Protein AF-A0AAD8F9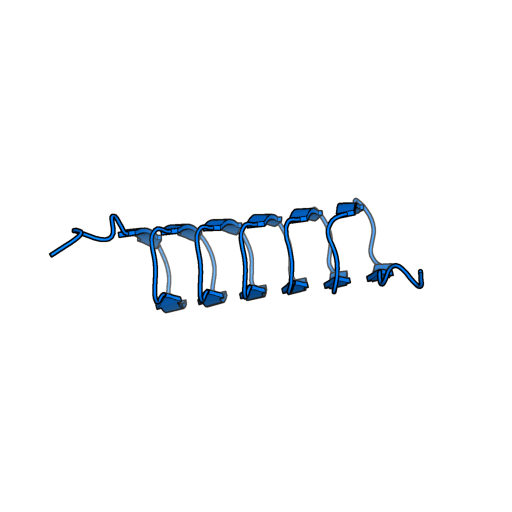I2-F1 (afdb_monomer_lite)

Secondary structure (DSSP, 8-state):
-----EEEEESS-EEEEE-S-EEEEESS-EEEEE-S-EEEEE-S-EEEEE-SSEEEEE-SSEEEEE-SSEEEEE-SSEEEEE-SS-EEEE-SS-EEEE----

Structure (mmCIF, N/CA/C/O backbone):
data_AF-A0AAD8F9I2-F1
#
_entry.id   AF-A0AAD8F9I2-F1
#
loop_
_atom_site.group_PDB
_atom_site.id
_atom_site.type_symbol
_atom_site.label_atom_id
_atom_site.label_alt_id
_atom_site.label_comp_id
_atom_site.label_asym_id
_atom_site.label_entity_id
_atom_site.label_seq_id
_atom_site.pdbx_PDB_ins_code
_atom_site.Cartn_x
_atom_site.Cartn_y
_atom_site.Cartn_z
_atom_site.occupancy
_atom_site.B_iso_or_equiv
_atom_site.auth_seq_id
_atom_site.auth_comp_id
_atom_site.auth_asym_id
_atom_site.auth_atom_id
_atom_site.pdbx_PDB_model_num
ATOM 1 N N . MET A 1 1 ? 2.821 3.416 28.494 1.00 35.88 1 MET A N 1
ATOM 2 C CA . MET A 1 1 ? 3.726 3.821 27.404 1.00 35.88 1 MET A CA 1
ATOM 3 C C . MET A 1 1 ? 3.890 2.593 26.536 1.00 35.88 1 MET A C 1
ATOM 5 O O . MET A 1 1 ? 4.746 1.776 26.844 1.00 35.88 1 MET A O 1
ATOM 9 N N . ASN A 1 2 ? 2.994 2.395 25.565 1.00 44.94 2 ASN A N 1
ATOM 10 C CA . ASN A 1 2 ? 3.290 1.454 24.492 1.00 44.94 2 ASN A CA 1
ATOM 11 C C . ASN A 1 2 ? 4.401 2.112 23.682 1.00 44.94 2 ASN A C 1
ATOM 13 O O . ASN A 1 2 ? 4.282 3.266 23.277 1.00 44.94 2 ASN A O 1
ATOM 17 N N . THR A 1 3 ? 5.540 1.446 23.604 1.00 46.03 3 THR A N 1
ATOM 18 C CA . THR A 1 3 ? 6.597 1.802 22.669 1.00 46.03 3 THR A CA 1
ATOM 19 C C . THR A 1 3 ? 6.100 1.392 21.293 1.00 46.03 3 THR A C 1
ATOM 21 O O . THR A 1 3 ? 6.241 0.232 20.932 1.00 46.03 3 THR A O 1
ATOM 24 N N . GLU A 1 4 ? 5.454 2.323 20.594 1.00 64.50 4 GLU A N 1
ATOM 25 C CA . GLU A 1 4 ? 5.135 2.211 19.167 1.00 64.50 4 GLU A CA 1
ATOM 26 C C . GLU A 1 4 ? 6.450 1.898 18.429 1.00 64.50 4 GLU A C 1
ATOM 28 O O . GLU A 1 4 ? 7.381 2.713 18.432 1.00 64.50 4 GLU A O 1
ATOM 33 N N . GLU A 1 5 ? 6.591 0.685 17.893 1.00 65.56 5 GLU A N 1
ATOM 34 C CA . GLU A 1 5 ? 7.799 0.268 17.183 1.00 65.56 5 GLU A CA 1
ATOM 35 C C . GLU A 1 5 ? 7.717 0.779 15.741 1.00 65.56 5 GLU A C 1
ATOM 37 O O . GLU A 1 5 ? 6.972 0.265 14.910 1.00 65.56 5 GLU A O 1
ATOM 42 N N . VAL A 1 6 ? 8.466 1.845 15.461 1.00 70.12 6 VAL A N 1
ATOM 43 C CA . VAL A 1 6 ? 8.559 2.450 14.130 1.00 70.12 6 VAL A CA 1
ATOM 44 C C . VAL A 1 6 ? 9.924 2.114 13.540 1.00 70.12 6 VAL A C 1
ATOM 46 O O . VAL A 1 6 ? 10.956 2.583 14.029 1.00 70.12 6 VAL A O 1
ATOM 49 N N . ILE A 1 7 ? 9.938 1.303 12.482 1.00 75.75 7 ILE A N 1
ATOM 50 C CA . ILE A 1 7 ? 11.153 0.903 11.763 1.00 75.75 7 ILE A CA 1
ATOM 51 C C . ILE A 1 7 ? 11.125 1.551 10.384 1.00 75.75 7 ILE A C 1
ATOM 53 O O . ILE A 1 7 ? 10.303 1.212 9.535 1.00 75.75 7 ILE A O 1
ATOM 57 N N . VAL A 1 8 ? 12.050 2.479 10.148 1.00 72.44 8 VAL A N 1
ATOM 58 C CA . VAL A 1 8 ? 12.123 3.243 8.899 1.00 72.44 8 VAL A CA 1
ATOM 59 C C . VAL A 1 8 ? 13.521 3.129 8.301 1.00 72.44 8 VAL A C 1
ATOM 61 O O . VAL A 1 8 ? 14.515 3.453 8.954 1.00 72.44 8 VAL A O 1
ATOM 64 N N . MET A 1 9 ? 13.598 2.689 7.045 1.00 76.94 9 MET A N 1
ATOM 65 C CA . MET A 1 9 ? 14.825 2.662 6.248 1.00 76.94 9 MET A CA 1
ATOM 66 C C . MET A 1 9 ? 14.650 3.552 5.018 1.00 76.94 9 MET A C 1
ATOM 68 O O . MET A 1 9 ? 13.865 3.240 4.124 1.00 76.94 9 MET A O 1
ATOM 72 N N . ILE A 1 10 ? 15.388 4.662 4.988 1.00 74.69 10 ILE A 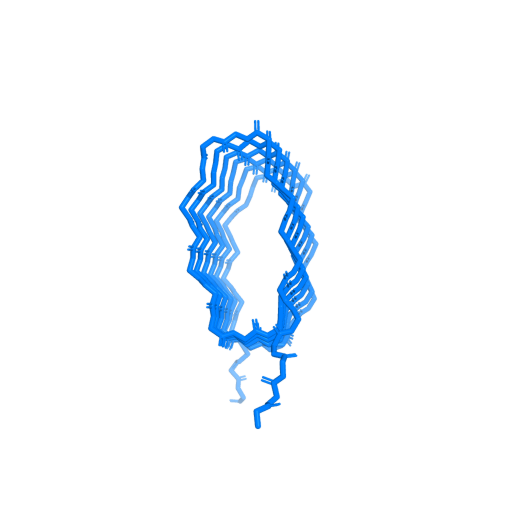N 1
ATOM 73 C CA . ILE A 1 10 ? 15.318 5.684 3.942 1.00 74.69 10 ILE A CA 1
ATOM 74 C C . ILE A 1 10 ? 16.728 5.938 3.400 1.00 74.69 10 ILE A C 1
ATOM 76 O O . ILE A 1 10 ? 17.652 6.184 4.176 1.00 74.69 10 ILE A O 1
ATOM 80 N N . THR A 1 11 ? 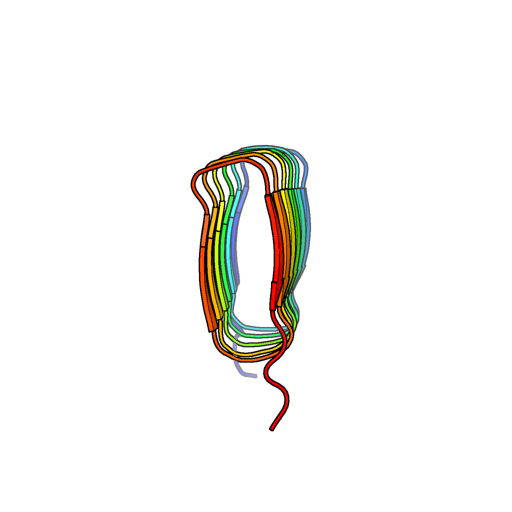16.893 5.916 2.076 1.00 74.38 11 THR A N 1
ATOM 81 C CA . THR A 1 11 ? 18.174 6.225 1.404 1.00 74.38 11 THR A CA 1
ATOM 82 C C . THR A 1 11 ? 18.176 7.563 0.653 1.00 74.38 11 THR A C 1
ATOM 84 O O . THR A 1 11 ? 19.149 7.873 -0.031 1.00 74.38 11 THR A O 1
ATOM 87 N N . VAL A 1 12 ? 17.099 8.347 0.759 1.00 73.44 12 VAL A N 1
ATOM 88 C CA . VAL A 1 12 ? 16.820 9.557 -0.043 1.00 73.44 12 VAL A CA 1
ATOM 89 C C . VAL A 1 12 ? 16.053 10.614 0.766 1.00 73.44 12 VAL A C 1
ATOM 91 O O . VAL A 1 12 ? 15.754 10.409 1.938 1.00 73.44 12 VAL A O 1
ATOM 94 N N . GLU A 1 13 ? 15.719 11.754 0.162 1.00 69.50 13 GLU A N 1
ATOM 95 C CA . GLU A 1 13 ? 14.811 12.726 0.779 1.00 69.50 13 GLU A CA 1
ATOM 96 C C . GLU A 1 13 ? 13.371 12.198 0.789 1.00 69.50 13 GLU A C 1
ATOM 98 O O . GLU A 1 13 ? 12.841 11.774 -0.238 1.00 69.50 13 GLU A O 1
ATOM 103 N N . VAL A 1 14 ? 12.739 12.216 1.963 1.00 68.31 14 VAL A N 1
ATOM 104 C CA . VAL A 1 14 ? 11.376 11.718 2.172 1.00 68.31 14 VAL A CA 1
ATOM 105 C C . VAL A 1 14 ? 10.674 12.595 3.201 1.00 68.31 14 VAL A C 1
ATOM 107 O O . VAL A 1 14 ? 11.280 13.008 4.193 1.00 68.31 14 VAL A O 1
ATOM 110 N N . ILE A 1 15 ? 9.381 12.838 2.993 1.00 72.06 15 ILE A N 1
ATOM 111 C CA . ILE A 1 15 ? 8.496 13.409 4.009 1.00 72.06 15 ILE A CA 1
ATOM 112 C C . ILE A 1 15 ? 7.601 12.286 4.534 1.00 72.06 15 ILE A C 1
ATOM 114 O O . ILE A 1 15 ? 6.797 11.737 3.785 1.00 72.06 15 ILE A O 1
ATOM 118 N N . VAL A 1 16 ? 7.741 11.949 5.819 1.00 68.31 16 VAL A N 1
ATOM 119 C CA . VAL A 1 16 ? 6.960 10.893 6.479 1.00 68.31 16 VAL A CA 1
ATOM 120 C C . VAL A 1 16 ? 6.262 11.446 7.717 1.00 68.31 16 VAL A C 1
ATOM 122 O O . VAL A 1 16 ? 6.893 12.098 8.550 1.00 68.31 16 VAL A O 1
ATOM 125 N N . MET A 1 17 ? 4.975 11.139 7.864 1.00 69.81 17 MET A N 1
ATOM 126 C CA . MET A 1 17 ? 4.220 11.304 9.106 1.00 69.81 17 MET A CA 1
ATOM 127 C C . MET A 1 17 ? 3.616 9.953 9.495 1.00 69.81 17 MET A C 1
ATOM 129 O O . MET A 1 17 ? 2.853 9.386 8.718 1.00 69.81 17 MET A O 1
ATOM 133 N N . ILE A 1 18 ? 3.983 9.445 10.672 1.00 69.88 18 ILE A N 1
ATOM 134 C CA . ILE A 1 18 ? 3.539 8.158 11.222 1.00 69.88 18 ILE A CA 1
ATOM 135 C C . ILE A 1 18 ? 2.966 8.414 12.616 1.00 69.88 18 ILE A C 1
ATOM 137 O O . ILE A 1 18 ? 3.625 9.085 13.416 1.00 69.88 18 ILE A O 1
ATOM 141 N N . THR A 1 19 ? 1.770 7.898 12.907 1.00 68.81 19 THR A N 1
ATOM 142 C CA . THR A 1 19 ? 1.161 8.015 14.245 1.00 68.81 19 THR A CA 1
ATOM 143 C C . THR A 1 19 ? 1.098 6.712 15.042 1.00 68.81 19 THR A C 1
ATOM 145 O O . THR A 1 19 ? 0.904 6.810 16.250 1.00 68.81 19 THR A O 1
ATOM 148 N N . GLU A 1 20 ? 1.325 5.544 14.423 1.00 74.81 20 GLU A N 1
ATOM 149 C CA . GLU A 1 20 ? 1.321 4.222 15.087 1.00 74.81 20 GLU A CA 1
ATOM 150 C C . GLU A 1 20 ? 2.480 3.291 14.629 1.00 74.81 20 GLU A C 1
ATOM 152 O O . GLU A 1 20 ? 3.421 3.747 13.978 1.00 74.81 20 GLU A O 1
ATOM 157 N N . GLU A 1 21 ? 2.450 1.997 14.984 1.00 69.19 21 GLU A N 1
ATOM 158 C CA . GLU A 1 21 ? 3.417 0.951 14.591 1.00 69.19 21 GLU A CA 1
ATOM 159 C C . GLU A 1 21 ? 3.564 0.823 13.066 1.00 69.19 21 GLU A C 1
ATOM 161 O O . GLU A 1 21 ? 2.650 0.395 12.370 1.00 69.19 21 GLU A O 1
ATOM 166 N N . VAL A 1 22 ? 4.736 1.129 12.508 1.00 69.19 22 VAL A N 1
ATOM 167 C CA . VAL A 1 22 ? 4.922 1.110 11.049 1.00 69.19 22 VAL A CA 1
ATOM 168 C C . VAL A 1 22 ? 6.294 0.569 10.672 1.00 69.19 22 VAL A C 1
ATOM 170 O O . VAL A 1 22 ? 7.316 0.943 11.253 1.00 69.19 22 VAL A O 1
ATOM 173 N N . ILE A 1 23 ? 6.320 -0.258 9.625 1.00 74.06 23 ILE A N 1
ATOM 174 C CA . ILE A 1 23 ? 7.539 -0.668 8.929 1.00 74.06 23 ILE A CA 1
ATOM 175 C C . ILE A 1 23 ? 7.540 -0.037 7.535 1.00 74.06 23 ILE A C 1
ATOM 177 O O . ILE A 1 23 ? 6.693 -0.358 6.702 1.00 74.06 23 ILE A O 1
ATOM 181 N N . VAL A 1 24 ? 8.513 0.836 7.265 1.00 71.81 24 VAL A N 1
ATOM 182 C CA . VAL A 1 24 ? 8.666 1.494 5.958 1.00 71.81 24 VAL A CA 1
ATOM 183 C C . VAL A 1 24 ? 10.064 1.280 5.385 1.00 71.81 24 VAL A C 1
ATOM 185 O O . VAL A 1 24 ? 11.072 1.524 6.055 1.00 71.81 24 VAL A O 1
ATOM 188 N N . MET A 1 25 ? 10.126 0.904 4.109 1.00 75.12 25 MET A N 1
ATOM 189 C CA . MET A 1 25 ? 11.343 0.907 3.299 1.00 75.12 25 MET A CA 1
ATOM 190 C C . MET A 1 25 ? 11.141 1.769 2.049 1.00 75.12 25 MET A C 1
ATOM 192 O O . MET A 1 25 ? 10.239 1.498 1.257 1.00 75.12 25 MET A O 1
ATOM 196 N N . ILE A 1 26 ? 11.978 2.798 1.880 1.00 74.44 26 ILE A N 1
ATOM 197 C CA . ILE A 1 26 ? 11.888 3.766 0.776 1.00 74.44 26 ILE A CA 1
ATOM 198 C C . ILE A 1 26 ? 13.257 3.930 0.119 1.00 74.44 26 ILE A C 1
ATOM 200 O O . ILE A 1 26 ? 14.224 4.300 0.796 1.00 74.44 26 ILE A O 1
ATOM 204 N N . THR A 1 27 ? 13.333 3.716 -1.199 1.00 70.88 27 THR A N 1
ATOM 205 C CA . THR A 1 27 ? 14.593 3.876 -1.948 1.00 70.88 27 THR A CA 1
ATOM 206 C C . THR A 1 27 ? 14.657 5.092 -2.879 1.00 70.88 27 THR A C 1
ATOM 208 O O . THR A 1 27 ? 15.770 5.468 -3.248 1.00 70.88 27 THR A O 1
ATOM 211 N N . ARG A 1 28 ? 13.530 5.745 -3.219 1.00 71.62 28 ARG A N 1
ATOM 212 C CA . ARG A 1 28 ? 13.438 6.999 -4.016 1.00 71.62 28 ARG A CA 1
ATOM 213 C C . ARG A 1 28 ? 12.333 7.923 -3.481 1.00 71.62 28 ARG A C 1
ATOM 215 O O . ARG A 1 28 ? 11.655 7.537 -2.544 1.00 71.62 28 ARG A O 1
ATOM 222 N N . GLY A 1 29 ? 12.291 9.187 -3.915 1.00 67.12 29 GLY A 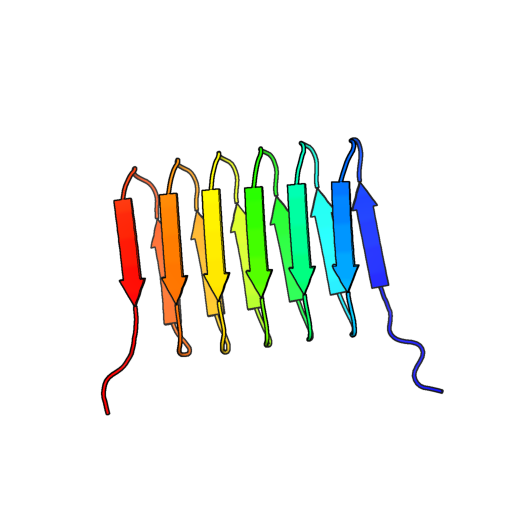N 1
ATOM 223 C CA . GLY A 1 29 ? 11.609 10.280 -3.198 1.00 67.12 29 GLY A CA 1
ATOM 224 C C . GLY A 1 29 ? 10.123 10.029 -2.925 1.00 67.12 29 GLY A C 1
ATOM 225 O O . GLY A 1 29 ? 9.367 9.751 -3.840 1.00 67.12 29 GLY A O 1
ATOM 226 N N . VAL A 1 30 ? 9.679 10.142 -1.671 1.00 68.25 30 VAL A N 1
ATOM 227 C CA . VAL A 1 30 ? 8.308 9.768 -1.276 1.00 68.25 30 VAL A CA 1
ATOM 228 C C . VAL A 1 30 ? 7.690 10.793 -0.333 1.00 68.25 30 VAL A C 1
ATOM 230 O O . VAL A 1 30 ? 8.361 11.362 0.536 1.00 68.25 30 VAL A O 1
ATOM 233 N N . ILE A 1 31 ? 6.379 10.985 -0.476 1.00 72.50 31 ILE A N 1
ATOM 234 C CA . ILE A 1 31 ? 5.532 11.640 0.520 1.00 72.50 31 ILE A CA 1
ATOM 235 C C . ILE A 1 31 ? 4.584 10.587 1.090 1.00 72.50 31 ILE A C 1
ATOM 237 O O . ILE A 1 31 ? 3.767 10.016 0.367 1.00 72.50 31 ILE A O 1
ATOM 241 N N . LEU A 1 32 ? 4.692 10.342 2.393 1.00 69.50 32 LEU A N 1
ATOM 242 C CA . LEU A 1 32 ? 3.958 9.290 3.086 1.00 69.50 32 LEU A CA 1
ATOM 243 C C . LEU A 1 32 ? 3.245 9.840 4.323 1.00 69.50 32 LEU A C 1
ATOM 245 O O . LEU A 1 32 ? 3.862 10.472 5.185 1.00 69.50 32 LEU A O 1
ATOM 249 N N . MET A 1 33 ? 1.952 9.553 4.432 1.00 70.69 33 MET A N 1
ATOM 250 C CA . MET A 1 33 ? 1.155 9.815 5.630 1.00 70.69 33 MET A CA 1
ATOM 251 C C . MET A 1 33 ? 0.454 8.527 6.056 1.00 70.69 33 MET A C 1
ATOM 253 O O . MET A 1 33 ? -0.365 7.997 5.309 1.00 70.69 33 MET A O 1
ATOM 257 N N . ILE A 1 34 ? 0.800 8.028 7.241 1.00 72.56 34 ILE A N 1
ATOM 258 C CA . ILE A 1 34 ? 0.277 6.785 7.804 1.00 72.56 34 ILE A CA 1
ATOM 259 C C . ILE A 1 34 ? -0.304 7.064 9.186 1.00 72.56 34 ILE A C 1
ATOM 261 O O . ILE A 1 34 ? 0.406 7.607 10.040 1.00 72.56 34 ILE A O 1
ATOM 265 N N . THR A 1 35 ? -1.559 6.666 9.416 1.00 69.25 35 THR A N 1
ATOM 266 C CA . THR A 1 35 ? -2.194 6.848 10.730 1.00 69.25 35 THR A CA 1
ATOM 267 C C . THR A 1 35 ? -2.330 5.593 11.599 1.00 69.25 35 THR A C 1
ATOM 269 O O . THR A 1 35 ? -2.542 5.745 12.796 1.00 69.25 35 THR A O 1
ATOM 272 N N . GLU A 1 36 ? -2.150 4.388 11.052 1.00 73.38 36 GLU A N 1
ATOM 273 C CA . GLU A 1 36 ? -2.275 3.106 11.781 1.00 73.38 36 GLU A CA 1
ATOM 274 C C . GLU A 1 36 ? -1.187 2.086 11.372 1.00 73.38 36 GLU A C 1
ATOM 276 O O . GLU A 1 36 ? -0.193 2.457 10.740 1.00 73.38 36 GLU A O 1
ATOM 281 N N . ARG A 1 37 ? -1.351 0.801 11.736 1.00 67.00 37 ARG A N 1
ATOM 282 C CA . ARG A 1 37 ? -0.372 -0.263 11.471 1.00 67.00 37 ARG A CA 1
ATOM 283 C C . ARG A 1 37 ? -0.139 -0.516 9.994 1.00 67.00 37 ARG A C 1
ATOM 285 O O . ARG A 1 37 ? -1.016 -1.009 9.296 1.00 67.00 37 ARG A O 1
ATOM 292 N N . VAL A 1 38 ? 1.073 -0.283 9.507 1.00 68.25 38 VAL A N 1
ATOM 293 C CA . VAL A 1 38 ? 1.335 -0.388 8.067 1.00 68.25 38 VAL A CA 1
ATOM 294 C C . VAL A 1 38 ? 2.692 -1.005 7.767 1.00 68.25 38 VAL A C 1
ATOM 296 O O . VAL A 1 38 ? 3.695 -0.711 8.419 1.00 68.25 38 VAL A O 1
ATOM 299 N N . ILE A 1 39 ? 2.727 -1.824 6.714 1.00 71.94 39 ILE A N 1
ATOM 300 C CA . ILE A 1 39 ? 3.966 -2.272 6.076 1.00 71.94 39 ILE A CA 1
ATOM 301 C C . ILE A 1 39 ? 4.010 -1.697 4.661 1.00 71.94 39 ILE A C 1
ATOM 303 O O . ILE A 1 39 ? 3.179 -2.036 3.818 1.00 71.94 39 ILE A O 1
ATOM 307 N N . VAL A 1 40 ? 4.992 -0.840 4.392 1.00 69.69 40 VAL A N 1
ATOM 308 C CA . VAL A 1 40 ? 5.162 -0.176 3.093 1.00 69.69 40 VAL A CA 1
ATOM 309 C C . VAL A 1 40 ? 6.563 -0.424 2.544 1.00 69.69 40 VAL A C 1
ATOM 311 O O . VAL A 1 40 ? 7.569 -0.205 3.222 1.00 69.69 40 VAL A O 1
ATOM 314 N N . MET A 1 41 ? 6.622 -0.834 1.280 1.00 73.88 41 MET A N 1
ATOM 315 C CA . MET A 1 41 ? 7.847 -0.904 0.489 1.00 73.88 41 MET A CA 1
ATOM 316 C C . MET A 1 41 ? 7.654 -0.110 -0.803 1.00 73.88 41 MET A C 1
ATOM 318 O O . MET A 1 41 ? 6.790 -0.455 -1.608 1.00 73.88 41 MET A O 1
ATOM 322 N N . ILE A 1 42 ? 8.448 0.946 -0.982 1.00 74.06 42 ILE A N 1
ATOM 323 C CA . ILE A 1 42 ? 8.384 1.838 -2.143 1.00 74.06 42 ILE A CA 1
ATOM 324 C C . ILE A 1 42 ? 9.773 1.968 -2.764 1.00 74.06 42 ILE A C 1
ATOM 326 O O . ILE A 1 42 ? 10.724 2.343 -2.066 1.00 74.06 42 ILE A O 1
ATOM 330 N N . THR A 1 43 ? 9.894 1.696 -4.068 1.00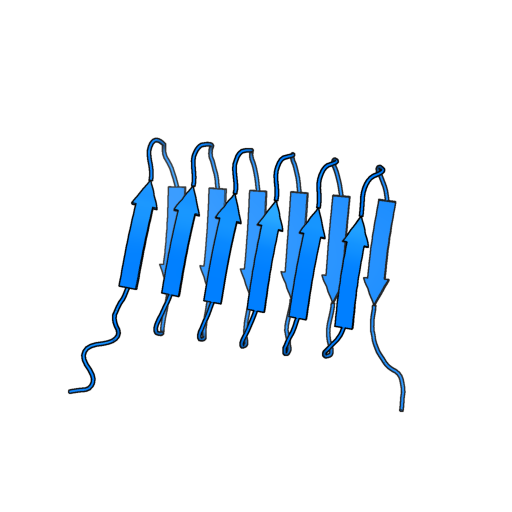 70.88 43 THR A N 1
ATOM 331 C CA . THR A 1 43 ? 11.185 1.823 -4.763 1.00 70.88 43 THR A CA 1
ATOM 332 C C . THR A 1 43 ? 11.353 3.055 -5.649 1.00 70.88 43 THR A C 1
ATOM 334 O O . THR A 1 43 ? 12.497 3.421 -5.923 1.00 70.88 43 THR A O 1
ATOM 337 N N . GLU A 1 44 ? 10.260 3.721 -6.029 1.00 73.94 44 GLU A N 1
ATOM 338 C CA . GLU A 1 44 ? 10.216 4.884 -6.936 1.00 73.94 44 GLU A CA 1
ATOM 339 C C . GLU A 1 44 ? 9.431 6.063 -6.324 1.00 73.94 44 GLU A C 1
ATOM 341 O O . GLU A 1 44 ? 9.140 6.055 -5.126 1.00 73.94 44 GLU A O 1
ATOM 346 N N . GLU A 1 45 ? 9.162 7.124 -7.095 1.00 68.56 45 GLU A N 1
ATOM 347 C CA . GLU A 1 45 ? 8.495 8.320 -6.567 1.00 68.56 45 GLU A CA 1
ATOM 348 C C . GLU A 1 45 ? 7.012 8.093 -6.267 1.00 68.56 45 GLU A C 1
ATOM 350 O O . GLU A 1 45 ? 6.232 7.751 -7.148 1.00 68.56 45 GLU A O 1
ATOM 355 N N . VAL A 1 46 ? 6.583 8.298 -5.020 1.00 68.19 46 VAL A N 1
ATOM 356 C CA . VAL A 1 46 ? 5.208 7.954 -4.622 1.00 68.19 46 VAL A CA 1
ATOM 357 C C . VAL A 1 46 ? 4.617 8.954 -3.640 1.00 68.19 46 VAL A C 1
ATOM 359 O O . VAL A 1 46 ? 5.284 9.434 -2.719 1.00 68.19 46 VAL A O 1
ATOM 362 N N . ILE A 1 47 ? 3.317 9.206 -3.798 1.00 72.69 47 ILE A N 1
ATOM 363 C CA . ILE A 1 47 ? 2.484 9.861 -2.787 1.00 72.69 47 ILE A CA 1
ATOM 364 C C . ILE A 1 47 ? 1.501 8.827 -2.235 1.00 72.69 47 ILE A C 1
ATOM 366 O O . ILE A 1 47 ? 0.622 8.356 -2.956 1.00 72.69 47 ILE A O 1
ATOM 370 N N . VAL A 1 48 ? 1.633 8.485 -0.954 1.00 70.81 48 VAL A N 1
ATOM 371 C CA . VAL A 1 48 ? 0.767 7.507 -0.277 1.00 70.81 48 VAL A CA 1
ATOM 372 C C . VAL A 1 48 ? 0.122 8.123 0.960 1.00 70.81 48 VAL A C 1
ATOM 374 O O . VAL A 1 48 ? 0.791 8.716 1.809 1.00 70.81 48 VAL A O 1
ATOM 377 N N . MET A 1 49 ? -1.187 7.916 1.084 1.00 73.56 49 MET A N 1
ATOM 378 C CA . MET A 1 49 ? -1.957 8.183 2.295 1.00 73.56 49 MET A CA 1
ATOM 379 C C . MET A 1 49 ? -2.679 6.906 2.722 1.00 73.56 49 MET A C 1
ATOM 381 O O . MET A 1 49 ? -3.476 6.361 1.956 1.00 73.56 49 MET A O 1
ATOM 385 N N . ILE A 1 50 ? -2.390 6.437 3.933 1.00 74.06 50 ILE A N 1
ATOM 386 C CA . ILE A 1 50 ? -2.970 5.222 4.507 1.00 74.06 50 ILE A CA 1
ATOM 387 C C . ILE A 1 50 ? -3.550 5.547 5.877 1.00 74.06 50 ILE A C 1
ATOM 389 O O . ILE A 1 50 ? -2.826 6.071 6.728 1.00 74.06 50 ILE A O 1
ATOM 393 N N . THR A 1 51 ? -4.825 5.214 6.098 1.00 69.25 51 THR A N 1
ATOM 394 C CA . THR A 1 51 ? -5.479 5.507 7.382 1.00 69.25 51 THR A CA 1
ATOM 395 C C . THR A 1 51 ? -5.733 4.319 8.308 1.00 69.25 51 THR A C 1
ATOM 397 O O . THR A 1 51 ? -6.013 4.553 9.476 1.00 69.25 51 THR A O 1
ATOM 400 N N . GLU A 1 52 ? -5.589 3.082 7.831 1.00 73.06 52 GLU A N 1
ATOM 401 C CA . GLU A 1 52 ? -5.837 1.844 8.597 1.00 73.06 52 GLU A CA 1
ATOM 402 C C . GLU A 1 52 ? -4.786 0.762 8.278 1.00 73.06 52 GLU A C 1
ATOM 404 O O . GLU A 1 52 ? -3.796 1.033 7.593 1.00 73.06 52 GLU A O 1
ATOM 409 N N . GLU A 1 53 ? -4.995 -0.470 8.760 1.00 67.50 53 GLU A N 1
ATOM 410 C CA . GLU A 1 53 ? -4.107 -1.608 8.521 1.00 67.50 53 GLU A CA 1
ATOM 411 C C . GLU A 1 53 ? -3.909 -1.916 7.029 1.00 67.50 53 GLU A C 1
ATOM 413 O O . GLU A 1 53 ? -4.832 -2.342 6.333 1.00 67.50 53 GLU A O 1
ATOM 418 N N . VAL A 1 54 ? -2.692 -1.728 6.510 1.00 66.25 54 VAL A N 1
ATOM 419 C CA . VAL A 1 54 ? -2.413 -1.912 5.076 1.00 66.25 54 VAL A CA 1
ATOM 420 C C . VAL A 1 54 ? -1.017 -2.472 4.832 1.00 66.25 54 VAL A C 1
ATOM 422 O O . VAL A 1 54 ? -0.039 -2.109 5.489 1.00 66.25 54 VAL A O 1
ATOM 425 N N . ILE A 1 55 ? -0.916 -3.319 3.809 1.00 71.75 55 ILE A N 1
ATOM 426 C CA . ILE A 1 55 ? 0.356 -3.711 3.201 1.00 71.75 55 ILE A CA 1
ATOM 427 C C . ILE A 1 55 ? 0.416 -3.141 1.781 1.00 71.75 55 ILE A C 1
ATOM 429 O O . ILE A 1 55 ? -0.394 -3.512 0.930 1.00 71.75 55 ILE A O 1
ATOM 433 N N . VAL A 1 56 ? 1.388 -2.265 1.513 1.00 67.69 56 VAL A N 1
ATOM 434 C CA . VAL A 1 56 ? 1.629 -1.699 0.175 1.00 67.69 56 VAL A CA 1
ATOM 435 C C . VAL A 1 56 ? 3.011 -2.090 -0.326 1.00 67.69 56 VAL A C 1
ATOM 437 O O . VAL A 1 56 ? 4.021 -1.874 0.346 1.00 67.69 56 VAL A O 1
ATOM 440 N N . MET A 1 57 ? 3.055 -2.603 -1.551 1.00 71.75 57 MET A N 1
ATOM 441 C CA . MET A 1 57 ? 4.280 -2.775 -2.318 1.00 71.75 57 MET A CA 1
ATOM 442 C C . MET A 1 57 ? 4.153 -2.016 -3.636 1.00 71.75 57 MET A C 1
ATOM 444 O O . MET A 1 57 ? 3.265 -2.303 -4.440 1.00 71.75 57 MET A O 1
ATOM 448 N N . ASN A 1 58 ? 5.037 -1.048 -3.844 1.00 74.06 58 ASN A N 1
ATOM 449 C CA . ASN A 1 58 ? 5.070 -0.222 -5.037 1.00 74.06 58 ASN A CA 1
ATOM 450 C C . ASN A 1 58 ? 6.484 -0.186 -5.633 1.00 74.06 58 ASN A C 1
ATOM 452 O O . ASN A 1 58 ? 7.456 0.004 -4.894 1.00 74.06 58 ASN A O 1
ATOM 456 N N . THR A 1 59 ? 6.578 -0.324 -6.959 1.00 69.31 59 THR A N 1
ATOM 457 C CA . THR A 1 59 ? 7.863 -0.241 -7.665 1.00 69.31 59 THR A CA 1
ATOM 458 C C . THR A 1 59 ? 8.007 0.880 -8.693 1.00 69.31 59 THR A C 1
ATOM 460 O O . THR A 1 59 ? 9.078 0.975 -9.274 1.00 69.31 59 THR A O 1
ATOM 463 N N . GLU A 1 60 ? 6.986 1.714 -8.912 1.00 72.81 60 GLU A N 1
ATOM 464 C CA . GLU A 1 60 ? 6.937 2.751 -9.965 1.00 72.81 60 GLU A CA 1
ATOM 465 C C . GLU A 1 60 ? 6.148 3.994 -9.503 1.00 72.81 60 GLU A C 1
ATOM 467 O O . GLU A 1 60 ? 5.544 3.984 -8.428 1.00 72.81 60 GLU A O 1
ATOM 472 N N . GLU A 1 61 ? 6.128 5.062 -10.310 1.00 67.75 61 GLU A N 1
ATOM 473 C CA . GLU A 1 61 ? 5.481 6.340 -9.963 1.00 67.75 61 GLU A CA 1
ATOM 474 C C . GLU A 1 61 ? 3.974 6.223 -9.682 1.00 67.75 61 GLU A C 1
ATOM 476 O O . GLU A 1 61 ? 3.178 5.977 -10.587 1.00 67.75 61 GLU A O 1
ATOM 481 N N . VAL A 1 62 ? 3.536 6.422 -8.434 1.00 67.44 62 VAL A N 1
ATOM 482 C CA . VAL A 1 62 ? 2.140 6.131 -8.055 1.00 67.44 62 VAL A CA 1
ATOM 483 C C . VAL A 1 62 ? 1.566 7.128 -7.050 1.00 67.44 62 VAL A C 1
ATOM 485 O O . VAL A 1 62 ? 2.250 7.650 -6.169 1.00 67.44 62 VAL A O 1
ATOM 488 N N . ILE A 1 63 ? 0.255 7.355 -7.156 1.00 73.94 63 ILE A N 1
ATOM 489 C CA . ILE A 1 63 ? -0.542 8.024 -6.123 1.00 73.94 63 ILE A CA 1
ATOM 490 C C . ILE A 1 63 ? -1.523 7.011 -5.523 1.00 73.94 63 ILE A C 1
ATOM 492 O O . ILE A 1 63 ? -2.381 6.481 -6.230 1.00 73.94 63 ILE A O 1
ATOM 496 N N . VAL A 1 64 ? -1.415 6.753 -4.217 1.00 69.75 64 VAL A N 1
ATOM 497 C CA . VAL A 1 64 ? -2.250 5.781 -3.492 1.00 69.75 64 VAL A CA 1
ATOM 498 C C . VAL A 1 64 ? -2.979 6.452 -2.332 1.00 69.75 64 VAL A C 1
ATOM 500 O O . VAL A 1 64 ? -2.362 7.098 -1.485 1.00 69.75 64 VAL A O 1
ATOM 503 N N . MET A 1 65 ? -4.289 6.235 -2.246 1.00 74.75 65 MET A N 1
ATOM 504 C CA . MET A 1 65 ? -5.099 6.561 -1.074 1.00 74.75 65 MET A CA 1
ATOM 505 C C . MET A 1 65 ? -5.871 5.320 -0.630 1.00 74.75 65 MET A C 1
ATOM 507 O O . MET A 1 65 ? -6.673 4.784 -1.399 1.00 74.75 65 MET A O 1
ATOM 511 N N . ILE A 1 66 ? -5.619 4.863 0.596 1.00 73.44 66 ILE A N 1
ATOM 512 C CA . ILE A 1 66 ? -6.247 3.670 1.169 1.00 73.44 66 ILE A CA 1
ATOM 513 C C . ILE A 1 66 ? -6.810 3.994 2.548 1.00 73.44 66 ILE A C 1
ATOM 515 O O . ILE A 1 66 ? -6.072 4.500 3.396 1.00 73.44 66 ILE A O 1
ATOM 519 N N . THR A 1 67 ? -8.084 3.663 2.785 1.00 68.56 67 THR A N 1
ATOM 520 C CA . THR A 1 67 ? -8.719 3.949 4.079 1.00 68.56 67 THR A CA 1
ATOM 521 C C . THR A 1 67 ? -9.031 2.758 4.976 1.00 68.56 67 THR A C 1
ATOM 523 O O . THR A 1 67 ? -9.130 3.000 6.167 1.00 68.56 67 THR A O 1
ATOM 526 N N . GLU A 1 68 ? -9.135 1.518 4.476 1.00 70.44 68 GLU A N 1
ATOM 527 C CA . GLU A 1 68 ? -9.441 0.341 5.318 1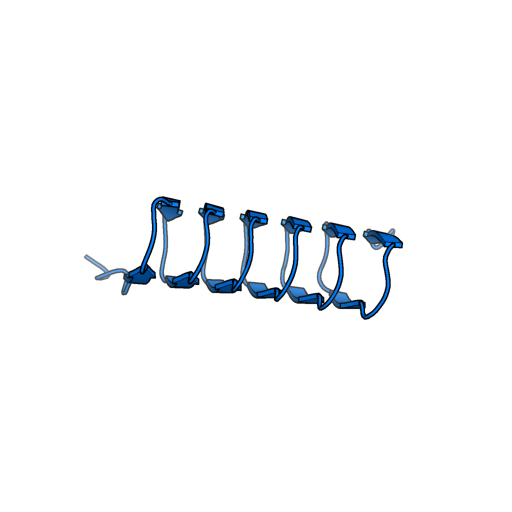.00 70.44 68 GLU A CA 1
ATOM 528 C C . GLU A 1 68 ? -8.769 -0.951 4.831 1.00 70.44 68 GLU A C 1
ATOM 530 O O . GLU A 1 68 ? -9.048 -1.378 3.715 1.00 70.44 68 GLU A O 1
ATOM 535 N N . GLY A 1 69 ? -7.978 -1.634 5.669 1.00 61.12 69 GLY A N 1
ATOM 536 C CA . GLY A 1 69 ? -7.697 -3.079 5.548 1.00 61.12 69 GLY A CA 1
ATOM 537 C C . GLY A 1 69 ? -7.312 -3.624 4.159 1.00 61.12 69 GLY A C 1
ATOM 538 O O . GLY A 1 69 ? -8.039 -4.471 3.635 1.00 61.12 69 GLY A O 1
ATOM 539 N N . VAL A 1 70 ? -6.202 -3.193 3.540 1.00 64.75 70 VAL A N 1
ATOM 540 C CA . VAL A 1 70 ? -5.891 -3.528 2.123 1.00 64.75 70 VAL A CA 1
ATOM 541 C C . VAL A 1 70 ? -4.513 -4.157 1.941 1.00 64.75 70 VAL A C 1
ATOM 543 O O . VAL A 1 70 ? -3.535 -3.771 2.579 1.00 64.75 70 VAL A O 1
ATOM 546 N N . ILE A 1 71 ? -4.415 -5.085 0.987 1.00 69.25 71 ILE A N 1
ATOM 547 C CA . ILE A 1 71 ? -3.133 -5.499 0.404 1.00 69.25 71 ILE A CA 1
ATOM 548 C C . ILE A 1 71 ? -3.073 -4.993 -1.038 1.00 69.25 71 ILE A C 1
ATOM 550 O O . ILE A 1 71 ? -3.904 -5.373 -1.870 1.00 69.25 71 ILE A O 1
ATOM 554 N N . VAL A 1 72 ? -2.083 -4.151 -1.332 1.00 67.19 72 VAL A N 1
ATOM 555 C CA . VAL A 1 72 ? -1.889 -3.528 -2.646 1.00 67.19 72 VAL A CA 1
ATOM 556 C C . VAL A 1 72 ? -0.502 -3.844 -3.190 1.00 67.19 72 VAL A C 1
ATOM 558 O O . VAL A 1 72 ? 0.507 -3.619 -2.520 1.00 67.19 72 VAL A O 1
ATOM 561 N N . MET A 1 73 ? -0.455 -4.322 -4.432 1.00 72.38 73 MET A N 1
ATOM 562 C CA . MET A 1 73 ? 0.775 -4.498 -5.202 1.00 72.38 73 MET A CA 1
ATOM 563 C C . MET A 1 73 ? 0.654 -3.754 -6.532 1.00 72.38 73 MET A C 1
ATOM 565 O O . MET A 1 73 ? -0.244 -4.053 -7.323 1.00 72.38 73 MET A O 1
ATOM 569 N N . ILE A 1 74 ? 1.548 -2.792 -6.764 1.00 73.19 74 ILE A N 1
ATOM 570 C CA . ILE A 1 74 ? 1.560 -1.957 -7.969 1.00 73.19 74 ILE A CA 1
ATOM 571 C C . ILE A 1 74 ? 2.959 -1.963 -8.577 1.00 73.19 74 ILE A C 1
ATOM 573 O O . ILE A 1 74 ? 3.925 -1.613 -7.897 1.00 73.19 74 ILE A O 1
ATOM 577 N N . THR A 1 75 ? 3.058 -2.340 -9.851 1.00 70.19 75 THR A N 1
ATOM 578 C CA . THR A 1 75 ? 4.344 -2.423 -10.562 1.00 70.19 75 THR A CA 1
ATOM 579 C C . THR A 1 75 ? 4.487 -1.459 -11.738 1.00 70.19 75 THR A C 1
ATOM 581 O O . THR A 1 75 ? 5.480 -1.546 -12.442 1.00 70.19 75 THR A O 1
ATOM 584 N N . GLU A 1 76 ? 3.508 -0.584 -11.972 1.00 72.19 76 GLU A N 1
ATOM 585 C CA . GLU A 1 76 ? 3.467 0.392 -13.074 1.00 72.19 76 GLU A CA 1
ATOM 586 C C . GLU A 1 76 ? 2.839 1.707 -12.582 1.00 72.19 76 GLU A C 1
ATOM 588 O O . GLU A 1 76 ? 2.299 1.758 -11.472 1.00 72.19 76 GLU A O 1
ATOM 593 N N . GLY A 1 77 ? 2.896 2.767 -13.394 1.00 68.62 77 GLY A N 1
ATOM 594 C CA . GLY A 1 77 ? 2.364 4.082 -13.032 1.00 68.62 77 GLY A CA 1
ATOM 595 C C . GLY A 1 77 ? 0.836 4.107 -12.892 1.00 68.62 77 GLY A C 1
ATOM 596 O O . GLY A 1 77 ? 0.108 3.800 -13.836 1.00 68.62 77 GLY A O 1
ATOM 597 N N . VAL A 1 78 ? 0.316 4.432 -11.704 1.00 68.94 78 VAL A N 1
ATOM 598 C CA . VAL A 1 78 ? -1.099 4.195 -11.346 1.00 68.94 78 VAL A CA 1
ATOM 599 C C . VAL A 1 78 ? -1.612 5.235 -10.344 1.00 68.94 78 VAL A C 1
ATOM 601 O O . VAL A 1 78 ? -0.895 5.694 -9.453 1.00 68.94 78 VAL A O 1
ATOM 604 N N . ILE A 1 79 ? -2.902 5.570 -10.449 1.00 73.94 79 ILE A N 1
ATOM 605 C CA . ILE A 1 79 ? -3.647 6.257 -9.384 1.00 73.94 79 ILE A CA 1
ATOM 606 C C . ILE A 1 79 ? -4.651 5.275 -8.774 1.00 73.94 79 ILE A C 1
ATOM 608 O O . ILE A 1 79 ? -5.527 4.760 -9.475 1.00 73.94 79 ILE A O 1
ATOM 612 N N . VAL A 1 80 ? -4.535 5.028 -7.469 1.00 72.69 80 VAL A N 1
ATOM 613 C CA . VAL A 1 80 ? -5.381 4.087 -6.722 1.00 72.69 80 VAL A CA 1
ATOM 614 C C . VAL A 1 80 ? -6.118 4.804 -5.597 1.00 72.69 80 VAL A C 1
ATOM 616 O O . VAL A 1 80 ? -5.499 5.443 -4.747 1.00 72.69 80 VAL A O 1
ATOM 619 N N . MET A 1 81 ? -7.439 4.638 -5.557 1.00 77.56 81 MET A N 1
ATOM 620 C CA . MET A 1 81 ? -8.279 5.022 -4.425 1.00 77.56 81 MET A CA 1
ATOM 621 C C . MET A 1 81 ? -9.101 3.816 -3.970 1.00 77.56 81 MET A C 1
ATOM 623 O O . MET A 1 81 ? -9.923 3.295 -4.730 1.00 77.56 81 MET A O 1
ATOM 627 N N . ILE A 1 82 ? -8.862 3.372 -2.737 1.00 77.00 82 ILE A N 1
ATOM 628 C CA . ILE A 1 82 ? -9.521 2.213 -2.134 1.00 77.00 82 ILE A CA 1
ATOM 629 C C . ILE A 1 82 ? -10.105 2.624 -0.787 1.00 77.00 82 ILE A C 1
ATOM 631 O O . ILE A 1 82 ? -9.370 3.093 0.083 1.00 77.00 82 ILE A O 1
ATOM 635 N N . THR A 1 83 ? -11.414 2.441 -0.613 1.00 73.50 83 THR A N 1
ATOM 636 C CA . THR A 1 83 ? -12.102 2.894 0.605 1.00 73.50 83 THR A CA 1
ATOM 637 C C . THR A 1 83 ? -12.548 1.787 1.557 1.00 73.50 83 THR A C 1
ATOM 639 O O . THR A 1 83 ? -12.983 2.101 2.655 1.00 73.50 83 THR A O 1
ATOM 642 N N . GLU A 1 84 ? -12.471 0.520 1.148 1.00 74.19 84 GLU A N 1
ATOM 643 C CA . GLU A 1 84 ? -12.869 -0.648 1.950 1.00 74.19 84 GLU A CA 1
ATOM 644 C C . GLU A 1 84 ? -11.915 -1.823 1.677 1.00 74.19 84 GLU A C 1
ATOM 646 O O . GLU A 1 84 ? -11.190 -1.800 0.682 1.00 74.19 84 GLU A O 1
ATOM 651 N N . GLY A 1 85 ? -11.929 -2.860 2.521 1.00 68.88 85 GLY A N 1
ATOM 652 C CA . GLY A 1 85 ? -10.988 -3.982 2.436 1.00 68.88 85 GLY A CA 1
ATOM 653 C C . GLY A 1 85 ? -11.039 -4.762 1.115 1.00 68.88 85 GLY A C 1
ATOM 654 O O . GLY A 1 85 ? -11.964 -5.537 0.855 1.00 68.88 85 GLY A O 1
ATOM 655 N N . VAL A 1 86 ? -10.003 -4.603 0.288 1.00 70.69 86 VAL A N 1
ATOM 656 C CA . VAL A 1 86 ? -9.827 -5.313 -0.990 1.00 70.69 86 VAL A CA 1
ATOM 657 C C . VAL A 1 86 ? -8.387 -5.795 -1.148 1.00 70.69 86 VAL A C 1
ATOM 659 O O . VAL A 1 86 ? -7.463 -5.325 -0.491 1.00 70.69 86 VAL A O 1
ATOM 662 N N . ILE A 1 87 ? -8.184 -6.750 -2.051 1.00 75.62 87 ILE A N 1
ATOM 663 C CA . ILE A 1 87 ? -6.850 -7.115 -2.530 1.00 75.62 87 ILE A CA 1
ATOM 664 C C . ILE A 1 87 ? -6.750 -6.623 -3.966 1.00 75.62 87 ILE A C 1
ATOM 666 O O . ILE A 1 87 ? -7.584 -6.980 -4.801 1.00 75.62 87 ILE A O 1
ATOM 670 N N . VAL A 1 88 ? -5.738 -5.805 -4.247 1.00 74.25 88 VAL A N 1
ATOM 671 C CA . VAL A 1 88 ? -5.538 -5.186 -5.559 1.00 74.25 88 VAL A CA 1
ATOM 672 C C . VAL A 1 88 ? -4.137 -5.508 -6.067 1.00 74.25 88 VAL A C 1
ATOM 674 O O . VAL A 1 88 ? -3.140 -5.266 -5.388 1.00 74.25 88 VAL A O 1
ATOM 677 N N . MET A 1 89 ? -4.072 -6.056 -7.279 1.00 79.50 89 MET A N 1
ATOM 678 C CA . MET A 1 89 ? -2.835 -6.293 -8.019 1.00 79.50 89 MET A CA 1
ATOM 679 C C . MET A 1 89 ? -2.941 -5.570 -9.356 1.00 79.50 89 MET A C 1
ATOM 681 O O . MET A 1 89 ? -3.874 -5.828 -10.117 1.00 79.50 89 MET A O 1
ATOM 685 N N . ILE A 1 90 ? -2.003 -4.665 -9.618 1.00 79.38 90 ILE A N 1
ATOM 686 C CA . ILE A 1 90 ? -1.971 -3.856 -10.834 1.00 79.38 90 ILE A CA 1
ATOM 687 C C . ILE A 1 90 ? -0.592 -3.986 -11.475 1.00 79.38 90 ILE A C 1
ATOM 689 O O . ILE A 1 90 ? 0.423 -3.712 -10.836 1.00 79.38 90 ILE A O 1
ATOM 693 N N . THR A 1 91 ? -0.574 -4.404 -12.739 1.00 79.88 91 THR A N 1
ATOM 694 C CA . THR A 1 91 ? 0.648 -4.654 -13.523 1.00 79.88 91 THR A CA 1
ATOM 695 C C . THR A 1 91 ? 0.683 -3.870 -14.834 1.00 79.88 91 THR A C 1
ATOM 697 O O . THR A 1 91 ? 1.432 -4.215 -15.740 1.00 79.88 91 THR A O 1
ATOM 700 N N . GLU A 1 92 ? -0.193 -2.882 -14.974 1.00 78.38 92 GLU A N 1
ATOM 701 C CA . GLU A 1 92 ? -0.338 -2.032 -16.153 1.00 78.38 92 GLU A CA 1
ATOM 702 C C . GLU A 1 92 ? -0.834 -0.651 -15.714 1.00 78.38 92 GLU A C 1
ATOM 704 O O . GLU A 1 92 ? -1.395 -0.511 -14.625 1.00 78.38 92 GLU A O 1
ATOM 709 N N . GLU A 1 93 ? -0.633 0.370 -16.546 1.00 77.50 93 GLU A N 1
ATOM 710 C CA . GLU A 1 93 ? -1.112 1.721 -16.250 1.00 77.50 93 GLU A CA 1
ATOM 711 C C . GLU A 1 93 ? -2.644 1.765 -16.228 1.00 77.50 93 GLU A C 1
ATOM 713 O O . GLU A 1 93 ? -3.314 1.633 -17.257 1.00 77.50 93 GLU A O 1
ATOM 718 N N . VAL A 1 94 ? -3.217 1.982 -15.045 1.00 77.00 94 VAL A N 1
ATOM 719 C CA . VAL A 1 94 ? -4.666 2.110 -14.854 1.00 77.00 94 VAL A CA 1
ATOM 720 C C . VAL A 1 94 ? -4.994 3.139 -13.781 1.00 77.00 94 VAL A C 1
ATOM 722 O O . VAL A 1 94 ? -4.176 3.507 -12.941 1.00 77.00 94 VAL A O 1
ATOM 725 N N . ILE A 1 95 ? -6.242 3.595 -13.794 1.00 79.69 95 ILE A N 1
ATOM 726 C CA . ILE A 1 95 ? -6.841 4.300 -12.664 1.00 79.69 95 ILE A CA 1
ATOM 727 C C . ILE A 1 95 ? -7.807 3.325 -12.004 1.00 79.69 95 ILE A C 1
ATOM 729 O O . ILE A 1 95 ? -8.732 2.834 -12.657 1.00 79.69 95 ILE A O 1
ATOM 733 N N . VAL A 1 96 ? -7.604 3.054 -10.717 1.00 78.12 96 VAL A N 1
ATOM 734 C CA . VAL A 1 96 ? -8.456 2.145 -9.946 1.00 78.12 96 VAL A CA 1
ATOM 735 C C . VAL A 1 96 ? -9.219 2.926 -8.892 1.00 78.12 96 VAL A C 1
ATOM 737 O O . VAL A 1 96 ? -8.635 3.575 -8.025 1.00 78.12 96 VAL A O 1
ATOM 740 N N . LEU A 1 97 ? -10.544 2.815 -8.959 1.00 79.62 97 LEU A N 1
ATOM 741 C CA . LEU A 1 97 ? -11.456 3.234 -7.906 1.00 79.62 97 LEU A CA 1
ATOM 742 C C . LEU A 1 97 ? -12.182 1.990 -7.396 1.00 79.62 97 LEU A C 1
ATOM 744 O O . LEU A 1 97 ? -12.984 1.404 -8.127 1.00 79.62 97 LEU A O 1
ATOM 748 N N . ALA A 1 98 ? -11.897 1.591 -6.160 1.00 78.25 98 ALA A N 1
ATOM 749 C CA . ALA A 1 98 ? -12.563 0.470 -5.512 1.00 78.25 98 ALA A CA 1
ATOM 750 C C . ALA A 1 98 ? -13.288 0.948 -4.249 1.00 78.25 98 ALA A C 1
ATOM 752 O O . ALA A 1 98 ? -12.669 1.408 -3.291 1.00 78.25 98 ALA A O 1
ATOM 753 N N . ALA A 1 99 ? -14.612 0.815 -4.264 1.00 68.56 99 ALA A N 1
ATOM 754 C CA . ALA A 1 99 ? -15.487 1.026 -3.121 1.00 68.56 99 ALA A CA 1
ATOM 755 C C . ALA A 1 99 ? -16.550 -0.079 -3.144 1.00 68.56 99 ALA A C 1
ATOM 757 O O . ALA A 1 99 ? -17.202 -0.289 -4.171 1.00 68.56 99 ALA A O 1
ATOM 758 N N . LEU A 1 100 ? -16.710 -0.814 -2.046 1.00 57.38 100 LEU A N 1
ATOM 759 C CA . LEU A 1 100 ? -17.801 -1.772 -1.903 1.00 57.38 100 LEU A CA 1
ATOM 760 C C . LEU A 1 100 ? -19.066 -0.981 -1.538 1.00 57.38 100 LEU A C 1
ATOM 762 O O . LEU A 1 100 ? -19.136 -0.314 -0.515 1.00 57.38 100 LEU A O 1
ATOM 766 N N . VAL A 1 101 ? -20.079 -1.014 -2.404 1.00 51.41 101 VAL A N 1
ATOM 767 C CA . VAL A 1 101 ? -21.427 -0.560 -2.037 1.00 51.41 101 VAL A CA 1
ATOM 768 C C . VAL A 1 101 ? -22.139 -1.777 -1.460 1.00 51.41 101 VAL A C 1
ATOM 770 O O . VAL A 1 101 ? -22.370 -2.742 -2.189 1.00 51.41 101 VAL A O 1
ATOM 773 N N . LYS A 1 102 ? -22.432 -1.761 -0.157 1.00 54.94 102 LYS A N 1
ATOM 774 C CA . LYS A 1 102 ? -23.326 -2.752 0.463 1.00 54.94 102 LYS A CA 1
ATOM 775 C C . LYS A 1 102 ? -24.733 -2.696 -0.127 1.00 54.94 102 LYS A C 1
ATOM 777 O O . LYS A 1 102 ? -25.223 -1.573 -0.382 1.00 54.94 102 LYS A O 1
#

Sequence (102 aa):
MNTEEVIVMITVEVIVMITEEVIVMITRGVILMITERVIVMITEEVIVMITEEVIVMNTEEVIVMITEGVIVMITEGVIVMITEGVIVMITEEVIVLAALVK

Radius of gyration: 13.03 Å; chains: 1; bounding box: 42×20×44 Å

Organism: Biomphalaria pfeifferi (NCBI:txid112525)

pLDDT: mean 70.48, std 6.84, range [35.88, 79.88]

Foldseek 3Di:
DPPFDDAEAEPEDEAEDEQGNEAEYEQEYEYEYEDEYEYEYEDYYEYEYEDYYEYEYEDYYEYYYEYEAEYEYYDYYEYEDYDYYDYYYYDDYDYDDDDDDD